Protein AF-A0A4U6VT86-F1 (afdb_monomer_lite)

Radius of gyration: 13.78 Å; chains: 1; bounding box: 35×18×38 Å

pLDDT: mean 84.75, std 13.8, range [43.69, 97.19]

Structure (mmCIF, N/CA/C/O backbone):
data_AF-A0A4U6VT86-F1
#
_entry.id   AF-A0A4U6VT86-F1
#
loop_
_atom_site.group_PDB
_atom_site.id
_atom_site.type_symbol
_atom_site.label_atom_id
_atom_site.label_alt_id
_atom_site.label_comp_id
_atom_site.label_asym_id
_atom_site.label_entity_id
_atom_site.label_seq_id
_atom_site.pdbx_PDB_ins_code
_atom_site.Cartn_x
_atom_site.Cartn_y
_atom_site.Cartn_z
_atom_site.occupancy
_atom_site.B_iso_or_equiv
_atom_site.auth_seq_id
_atom_site.auth_comp_id
_atom_site.auth_asym_id
_atom_site.auth_atom_id
_atom_site.pdbx_PDB_model_num
ATOM 1 N N . MET A 1 1 ? -17.908 -4.163 -2.494 1.00 67.81 1 MET A N 1
ATOM 2 C CA . MET A 1 1 ? -17.739 -3.886 -1.046 1.00 67.81 1 MET A CA 1
ATOM 3 C C . MET A 1 1 ? -16.718 -2.767 -0.944 1.00 67.81 1 MET A C 1
ATOM 5 O O . MET A 1 1 ? -15.565 -3.013 -1.255 1.00 67.81 1 MET A O 1
ATOM 9 N N . LYS A 1 2 ? -17.098 -1.548 -0.539 1.00 78.88 2 LYS A N 1
ATOM 10 C CA . LYS A 1 2 ? -16.228 -0.367 -0.727 1.00 78.88 2 LYS A CA 1
ATOM 11 C C . LYS A 1 2 ? -14.843 -0.447 -0.053 1.00 78.88 2 LYS A C 1
ATOM 13 O O . LYS A 1 2 ? -13.922 0.200 -0.525 1.00 78.88 2 LYS A O 1
ATOM 18 N N . GLY A 1 3 ? -14.689 -1.220 1.028 1.00 85.69 3 GLY A N 1
ATOM 19 C CA . GLY A 1 3 ? -13.385 -1.463 1.666 1.00 85.69 3 GLY A CA 1
ATOM 20 C C . GLY A 1 3 ? -12.451 -2.354 0.843 1.00 85.69 3 GLY A C 1
ATOM 21 O O . GLY A 1 3 ? -11.268 -2.052 0.715 1.00 85.69 3 GLY A O 1
ATOM 22 N N . PHE A 1 4 ? -13.001 -3.405 0.226 1.00 88.38 4 PHE A N 1
ATOM 23 C CA . PHE A 1 4 ? -12.265 -4.277 -0.691 1.00 88.38 4 PHE A CA 1
ATOM 24 C C . PHE A 1 4 ? -11.815 -3.512 -1.935 1.00 88.38 4 PHE A C 1
ATOM 26 O O . PHE A 1 4 ? -10.666 -3.633 -2.340 1.00 88.38 4 PHE A O 1
ATOM 33 N N . ASP A 1 5 ? -12.688 -2.664 -2.485 1.00 91.19 5 ASP A N 1
ATOM 34 C CA . ASP A 1 5 ? -12.36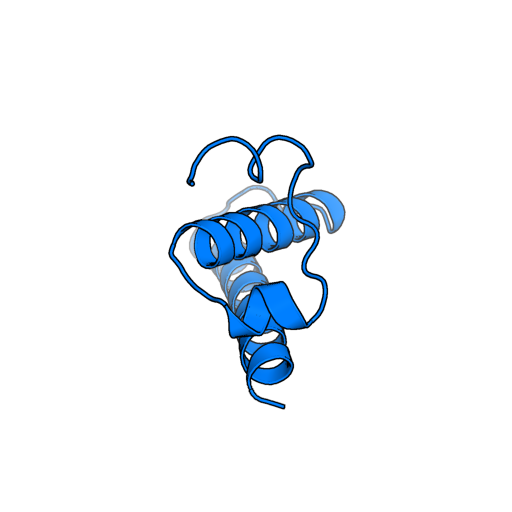6 -1.846 -3.657 1.00 91.19 5 ASP A CA 1
ATOM 35 C C . ASP A 1 5 ? -11.167 -0.916 -3.362 1.00 91.19 5 ASP A C 1
ATOM 37 O O . ASP A 1 5 ? -10.254 -0.795 -4.176 1.00 91.19 5 ASP A O 1
ATOM 41 N N . SER A 1 6 ? -11.104 -0.321 -2.162 1.00 90.31 6 SER A N 1
ATOM 42 C CA . SER A 1 6 ? -9.954 0.485 -1.718 1.00 90.31 6 SER A CA 1
ATOM 43 C C . SER A 1 6 ? -8.669 -0.332 -1.551 1.00 90.31 6 SER A C 1
ATOM 45 O O . SER A 1 6 ? -7.611 0.117 -1.988 1.00 90.31 6 SER A O 1
ATOM 47 N N . ALA A 1 7 ? -8.749 -1.527 -0.958 1.00 92.19 7 ALA A N 1
ATOM 48 C CA . ALA A 1 7 ? -7.600 -2.425 -0.828 1.00 92.19 7 ALA A CA 1
ATOM 49 C C . ALA A 1 7 ? -7.077 -2.873 -2.201 1.00 92.19 7 ALA A C 1
ATOM 51 O O . ALA A 1 7 ? -5.876 -2.822 -2.462 1.00 92.19 7 ALA A O 1
ATOM 52 N N . PHE A 1 8 ? -7.985 -3.253 -3.101 1.00 94.50 8 PHE A N 1
ATOM 53 C CA . PHE A 1 8 ? -7.662 -3.662 -4.462 1.00 94.50 8 PHE A CA 1
ATOM 54 C C . PHE A 1 8 ? -6.971 -2.538 -5.240 1.00 94.50 8 PHE A C 1
ATOM 56 O O . PHE A 1 8 ? -5.953 -2.774 -5.895 1.00 94.50 8 PHE A O 1
ATOM 63 N N . MET A 1 9 ? -7.478 -1.307 -5.125 1.00 95.19 9 MET A N 1
ATOM 64 C CA . MET A 1 9 ? -6.855 -0.131 -5.734 1.00 95.19 9 MET A CA 1
ATOM 65 C C . MET A 1 9 ? -5.457 0.135 -5.170 1.00 95.19 9 MET A C 1
ATOM 67 O O . MET A 1 9 ? -4.536 0.366 -5.950 1.00 95.19 9 MET A O 1
ATOM 71 N N . LEU A 1 10 ? -5.269 0.057 -3.848 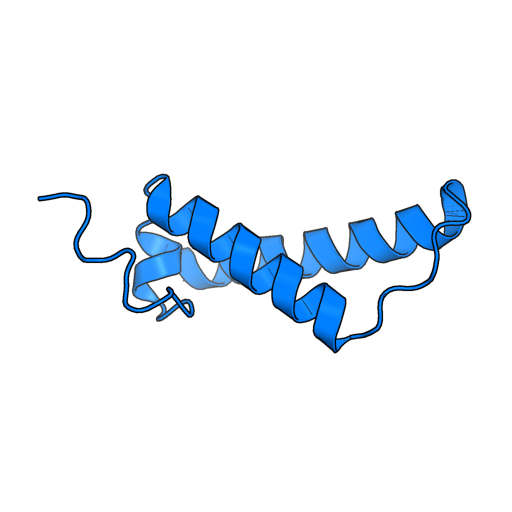1.00 94.56 10 LEU A N 1
ATOM 72 C CA . LEU A 1 10 ? -3.965 0.252 -3.205 1.00 94.56 10 LEU A CA 1
ATOM 73 C C . LEU A 1 10 ? -2.926 -0.769 -3.691 1.00 94.56 10 LEU A C 1
ATOM 75 O O . LEU A 1 10 ? -1.823 -0.392 -4.087 1.00 94.56 10 LEU A O 1
ATOM 79 N N . VAL A 1 11 ? -3.289 -2.054 -3.698 1.00 95.12 11 VAL A N 1
ATOM 80 C CA . VAL A 1 11 ? -2.409 -3.138 -4.160 1.00 95.12 11 VAL A CA 1
ATOM 81 C C . VAL A 1 11 ? -2.057 -2.948 -5.636 1.00 95.12 11 VAL A C 1
ATOM 83 O O . VAL A 1 11 ? -0.880 -2.953 -5.997 1.00 95.12 11 VAL A O 1
ATOM 86 N N . SER A 1 12 ? -3.064 -2.711 -6.483 1.00 97.19 12 SER A N 1
ATOM 87 C CA . SER A 1 12 ? -2.871 -2.497 -7.923 1.00 97.19 12 SER A CA 1
ATOM 88 C C . SER A 1 12 ? -1.968 -1.294 -8.201 1.00 97.19 12 SER A C 1
ATOM 90 O O . SER A 1 12 ? -1.060 -1.371 -9.031 1.00 97.19 12 SER A O 1
ATOM 92 N N . TRP A 1 13 ? -2.170 -0.199 -7.464 1.00 96.31 13 TRP A N 1
ATOM 93 C CA . TRP A 1 13 ? -1.361 1.012 -7.559 1.00 96.31 13 TRP A CA 1
ATOM 94 C C . TRP A 1 13 ? 0.104 0.769 -7.189 1.00 96.31 13 TRP A C 1
ATOM 96 O O . TRP A 1 13 ? 0.997 1.157 -7.943 1.00 96.31 13 TRP A O 1
ATOM 106 N N . LYS A 1 14 ? 0.376 0.098 -6.063 1.00 96.00 14 LYS A N 1
ATOM 107 C CA . LYS A 1 14 ? 1.750 -0.184 -5.613 1.00 96.00 14 LYS A CA 1
ATOM 108 C C . LYS A 1 14 ? 2.492 -1.103 -6.590 1.00 96.00 14 LYS A C 1
ATOM 110 O O . LYS A 1 14 ? 3.649 -0.832 -6.900 1.00 96.00 14 LYS A O 1
ATOM 115 N N . ILE A 1 15 ? 1.822 -2.114 -7.151 1.00 94.88 15 ILE A N 1
ATOM 116 C CA . ILE A 1 15 ? 2.400 -2.989 -8.189 1.00 94.88 15 ILE A CA 1
ATOM 117 C C . ILE A 1 15 ? 2.738 -2.194 -9.455 1.00 94.88 15 ILE A C 1
ATOM 119 O O . ILE A 1 15 ? 3.825 -2.345 -10.015 1.00 94.88 15 ILE A O 1
ATOM 123 N N . TRP A 1 16 ? 1.817 -1.345 -9.919 1.00 95.00 16 TRP A N 1
ATOM 124 C CA . TRP A 1 16 ? 2.056 -0.495 -11.086 1.00 95.00 16 TRP A CA 1
ATOM 125 C C . TRP A 1 16 ? 3.232 0.461 -10.855 1.00 95.00 16 TRP A C 1
ATOM 127 O O . TRP A 1 16 ? 4.110 0.574 -11.712 1.00 95.00 16 TRP A O 1
ATOM 137 N N . LYS A 1 17 ? 3.290 1.093 -9.676 1.00 93.06 17 LYS A N 1
ATOM 138 C CA . LYS A 1 17 ? 4.367 2.013 -9.300 1.00 93.06 17 LYS A CA 1
ATOM 139 C C . LYS A 1 17 ? 5.731 1.319 -9.294 1.00 93.06 17 LYS A C 1
ATOM 141 O O . LYS A 1 17 ? 6.649 1.822 -9.929 1.00 93.06 17 LYS A O 1
ATOM 146 N N . GLU A 1 18 ? 5.842 0.146 -8.672 1.00 94.06 18 GLU A N 1
ATOM 147 C CA . GLU A 1 18 ? 7.082 -0.646 -8.645 1.00 94.06 18 GLU A CA 1
ATOM 148 C C . GLU A 1 18 ? 7.565 -1.011 -10.059 1.00 94.06 18 GLU A C 1
ATOM 150 O O . GLU A 1 18 ? 8.749 -0.896 -10.380 1.00 94.06 18 GLU A O 1
ATOM 155 N N . ARG A 1 19 ? 6.646 -1.414 -10.949 1.00 89.81 19 ARG A N 1
ATOM 156 C CA . ARG A 1 19 ? 6.988 -1.709 -12.351 1.00 89.81 19 ARG A CA 1
ATOM 157 C C . ARG A 1 19 ? 7.509 -0.476 -13.082 1.00 89.81 19 ARG A C 1
ATOM 159 O O . ARG A 1 19 ? 8.463 -0.593 -13.845 1.00 89.81 19 ARG A O 1
ATOM 166 N N . ASN A 1 20 ? 6.915 0.688 -12.843 1.00 91.69 20 ASN A N 1
ATOM 167 C CA . ASN A 1 20 ? 7.387 1.934 -13.437 1.00 91.69 20 ASN A CA 1
ATOM 168 C C . ASN A 1 20 ? 8.738 2.375 -12.874 1.00 91.69 20 ASN A C 1
ATOM 170 O O . ASN A 1 20 ? 9.607 2.764 -13.646 1.00 91.69 20 ASN A O 1
ATOM 174 N N . GLU A 1 21 ? 8.960 2.273 -11.565 1.00 89.88 21 GLU A N 1
ATOM 175 C CA . GLU A 1 21 ? 10.256 2.604 -10.957 1.00 89.88 21 GLU A CA 1
ATOM 176 C C . GLU A 1 21 ? 11.386 1.749 -11.551 1.00 89.88 21 GLU A C 1
ATOM 178 O O . GLU A 1 21 ? 12.443 2.274 -11.902 1.00 89.88 21 GLU A O 1
ATOM 183 N N . ARG A 1 22 ? 11.146 0.457 -11.803 1.00 85.94 22 ARG A N 1
ATOM 184 C CA . ARG A 1 22 ? 12.122 -0.411 -12.490 1.00 85.94 22 ARG A CA 1
ATOM 185 C C . ARG A 1 22 ? 12.440 0.031 -13.910 1.00 85.94 22 ARG A C 1
ATOM 187 O O . ARG A 1 22 ? 13.593 -0.049 -14.325 1.00 85.94 22 ARG A O 1
ATOM 194 N N . VAL A 1 23 ? 11.425 0.454 -14.660 1.00 86.50 23 VAL A N 1
ATOM 195 C CA . VAL A 1 23 ? 11.577 0.843 -16.068 1.00 86.50 23 VAL A CA 1
ATOM 196 C C . VAL A 1 23 ? 12.243 2.215 -16.194 1.00 86.50 23 VAL A C 1
ATOM 198 O O . VAL A 1 23 ? 13.092 2.397 -17.063 1.00 86.50 23 VAL A O 1
ATOM 201 N N . PHE A 1 24 ? 11.892 3.169 -15.329 1.00 82.94 24 PHE A N 1
ATOM 202 C CA . PHE A 1 24 ? 12.272 4.574 -15.493 1.00 82.94 24 PHE A CA 1
ATOM 203 C C . PHE A 1 24 ? 13.384 5.056 -14.553 1.00 82.94 24 PHE A C 1
ATOM 205 O O . PHE A 1 24 ? 14.096 5.990 -14.912 1.00 82.94 24 PHE A O 1
ATOM 212 N N . ALA A 1 25 ? 13.567 4.451 -13.374 1.00 73.88 25 ALA A N 1
ATOM 213 C CA . ALA A 1 25 ? 14.427 5.009 -12.322 1.00 73.88 25 ALA A CA 1
ATOM 214 C C . ALA A 1 25 ? 15.730 4.227 -12.058 1.00 73.88 25 ALA A C 1
ATOM 216 O O . ALA A 1 25 ? 16.509 4.641 -11.201 1.00 73.88 25 ALA A O 1
ATOM 217 N N . ARG A 1 26 ? 15.996 3.109 -12.764 1.00 72.62 26 ARG A N 1
ATOM 218 C CA . ARG A 1 26 ? 17.118 2.173 -12.474 1.00 72.62 26 ARG A CA 1
ATOM 219 C C . ARG A 1 26 ? 17.218 1.780 -10.987 1.00 72.62 26 ARG A C 1
ATOM 221 O O . ARG A 1 26 ? 18.280 1.371 -10.520 1.00 72.62 26 ARG A O 1
ATOM 228 N N . SER A 1 27 ? 16.123 1.907 -10.240 1.00 74.31 27 SER A N 1
ATOM 229 C CA . SER A 1 27 ? 16.069 1.540 -8.831 1.00 74.31 27 SER A CA 1
ATOM 230 C C . SER A 1 27 ? 16.285 0.040 -8.687 1.00 74.31 27 SER A C 1
ATOM 232 O O . SER A 1 27 ? 15.880 -0.739 -9.557 1.00 74.31 27 SER A O 1
ATOM 234 N N . LEU A 1 28 ? 16.927 -0.367 -7.589 1.00 83.31 28 LEU A N 1
ATOM 235 C CA . LEU A 1 28 ? 17.075 -1.783 -7.295 1.00 83.31 28 LEU A CA 1
ATOM 236 C C . LEU A 1 28 ? 15.672 -2.415 -7.209 1.00 83.31 28 LEU A C 1
ATOM 238 O O . LEU A 1 28 ? 14.825 -1.886 -6.488 1.00 83.31 28 LEU A O 1
ATOM 242 N N . PRO A 1 29 ? 15.418 -3.519 -7.930 1.00 84.62 29 PRO A N 1
ATOM 243 C CA . PRO A 1 29 ? 14.222 -4.329 -7.771 1.00 84.62 29 PRO A CA 1
ATOM 244 C C . PRO A 1 29 ? 13.858 -4.572 -6.309 1.00 84.62 29 PRO A C 1
ATOM 246 O O . PRO A 1 29 ? 14.635 -5.211 -5.600 1.00 84.62 29 PRO A O 1
ATOM 249 N N . LYS A 1 30 ? 12.660 -4.165 -5.876 1.00 90.12 30 LYS A N 1
ATOM 250 C CA . LYS A 1 30 ? 12.127 -4.671 -4.608 1.00 90.12 30 LYS A CA 1
ATOM 251 C C . LYS A 1 30 ? 11.775 -6.145 -4.730 1.00 90.12 30 LYS A C 1
ATOM 253 O O . LYS A 1 30 ? 11.218 -6.594 -5.735 1.00 90.12 30 LYS A O 1
ATOM 258 N N . ASP A 1 31 ? 12.073 -6.932 -3.718 1.00 92.06 31 ASP A N 1
ATOM 259 C CA . ASP A 1 31 ? 11.486 -8.264 -3.659 1.00 92.06 31 ASP A CA 1
ATOM 260 C C . ASP A 1 31 ? 9.984 -8.178 -3.309 1.00 92.06 31 ASP A C 1
ATOM 262 O O . ASP A 1 31 ? 9.447 -7.128 -2.936 1.00 92.06 31 ASP A O 1
ATOM 266 N N . ALA A 1 32 ? 9.270 -9.294 -3.464 1.00 92.50 32 ALA A N 1
ATOM 267 C CA . ALA A 1 32 ? 7.836 -9.339 -3.190 1.00 92.50 32 ALA A CA 1
ATOM 268 C C . ALA A 1 32 ? 7.504 -9.032 -1.718 1.00 92.50 32 ALA A C 1
ATOM 270 O O . ALA A 1 32 ? 6.442 -8.479 -1.434 1.00 92.50 32 ALA A O 1
ATOM 271 N N . SER A 1 33 ? 8.403 -9.365 -0.787 1.00 94.19 33 SER A N 1
ATOM 272 C CA . SER A 1 33 ? 8.208 -9.116 0.642 1.00 94.19 33 SER A CA 1
ATOM 273 C C . SER A 1 33 ? 8.332 -7.631 0.976 1.00 94.19 33 SER A C 1
ATOM 275 O O . SER A 1 33 ? 7.491 -7.102 1.697 1.00 94.19 33 SER A O 1
ATOM 277 N N . GLN A 1 34 ? 9.298 -6.936 0.377 1.00 94.75 34 GLN A N 1
ATOM 278 C CA . GLN A 1 34 ? 9.492 -5.494 0.511 1.00 94.75 34 GLN A CA 1
ATOM 279 C C . GLN A 1 34 ? 8.286 -4.731 -0.041 1.00 94.75 34 GLN A C 1
ATOM 281 O O . GLN A 1 34 ? 7.737 -3.866 0.640 1.00 94.75 34 GLN A O 1
ATOM 286 N N . LEU A 1 35 ? 7.807 -5.108 -1.232 1.00 95.38 35 LEU A N 1
ATOM 287 C CA . LEU A 1 35 ? 6.609 -4.505 -1.817 1.00 95.38 35 LEU A CA 1
ATOM 288 C C . LEU A 1 35 ? 5.359 -4.761 -0.958 1.00 95.38 35 LEU A C 1
ATOM 290 O O . LEU A 1 35 ? 4.539 -3.862 -0.773 1.00 95.38 35 LEU A O 1
ATOM 294 N N . LEU A 1 36 ? 5.214 -5.971 -0.409 1.00 94.38 36 LEU A N 1
ATOM 295 C CA . LEU A 1 36 ? 4.112 -6.306 0.494 1.00 94.38 36 LEU A CA 1
ATOM 296 C C . LEU A 1 36 ? 4.157 -5.472 1.782 1.00 94.38 36 LEU A C 1
ATOM 298 O O . LEU A 1 36 ? 3.117 -4.973 2.210 1.00 94.38 36 LEU A O 1
ATOM 302 N N . GLN A 1 37 ? 5.338 -5.282 2.376 1.00 94.31 37 GLN A N 1
ATOM 303 C CA . GLN A 1 37 ? 5.502 -4.424 3.552 1.00 94.31 37 GLN A CA 1
ATOM 304 C C . GLN A 1 37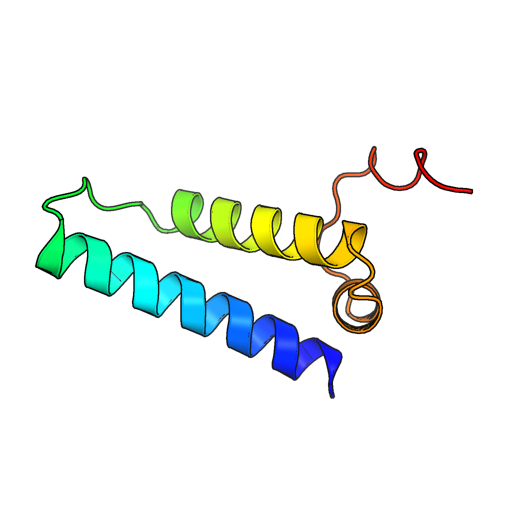 ? 5.114 -2.973 3.246 1.00 94.31 37 GLN A C 1
ATOM 306 O O . GLN A 1 37 ? 4.359 -2.378 4.011 1.00 94.31 37 GLN A O 1
ATOM 311 N N . GLU A 1 38 ? 5.531 -2.424 2.101 1.00 94.81 38 GLU A N 1
ATOM 312 C CA . GLU A 1 38 ? 5.133 -1.072 1.682 1.00 94.81 38 GLU A CA 1
ATOM 313 C C . GLU A 1 38 ? 3.621 -0.936 1.464 1.00 94.81 38 GLU A C 1
ATOM 315 O O . GLU A 1 38 ? 3.035 0.095 1.799 1.00 94.81 38 GLU A O 1
ATOM 320 N N . ILE A 1 39 ? 2.972 -1.960 0.899 1.00 95.25 39 ILE A N 1
ATOM 321 C CA . ILE A 1 39 ? 1.512 -2.000 0.750 1.00 95.25 39 ILE A CA 1
ATOM 322 C C . ILE A 1 39 ? 0.855 -1.951 2.130 1.00 95.25 39 ILE A C 1
ATOM 324 O O . ILE A 1 39 ? -0.008 -1.102 2.354 1.00 95.25 39 ILE A O 1
ATOM 328 N N . ILE A 1 40 ? 1.274 -2.830 3.047 1.00 93.88 40 ILE A N 1
ATOM 329 C CA . ILE A 1 40 ? 0.733 -2.925 4.410 1.00 93.88 40 ILE A CA 1
ATOM 330 C C . ILE A 1 40 ? 0.871 -1.587 5.136 1.00 93.88 40 ILE A C 1
ATOM 332 O O . ILE A 1 40 ? -0.134 -1.072 5.628 1.00 93.88 40 ILE A O 1
ATOM 336 N N . GLN A 1 41 ? 2.071 -1.005 5.148 1.00 94.06 41 GLN A N 1
ATOM 337 C CA . GLN A 1 41 ? 2.360 0.273 5.805 1.00 94.06 41 GLN A CA 1
ATOM 338 C C . GLN A 1 41 ? 1.526 1.425 5.233 1.00 94.06 41 GLN A C 1
ATOM 340 O O . GLN A 1 41 ? 0.976 2.227 5.985 1.00 94.06 41 GLN A O 1
ATOM 345 N N . GLU A 1 42 ? 1.358 1.488 3.911 1.00 95.06 42 GLU A N 1
ATOM 346 C CA . GLU A 1 42 ? 0.508 2.502 3.282 1.00 95.06 42 GLU A CA 1
ATOM 347 C C . GLU A 1 42 ? -0.955 2.355 3.721 1.00 95.06 42 GLU A C 1
ATOM 349 O O . GLU A 1 42 ? -1.597 3.329 4.114 1.00 95.06 42 GLU A O 1
ATOM 354 N N . GLY A 1 43 ? -1.486 1.130 3.723 1.00 93.38 43 GLY A N 1
ATOM 355 C CA . GLY A 1 43 ? -2.857 0.897 4.172 1.00 93.38 43 GLY A CA 1
ATOM 356 C C . GLY A 1 43 ? -3.050 1.172 5.667 1.00 93.38 43 GLY A C 1
ATOM 357 O O . GLY A 1 43 ? -4.116 1.639 6.068 1.00 93.38 43 GLY A O 1
ATOM 358 N N . GLN A 1 44 ? -2.016 0.970 6.490 1.00 91.81 44 GLN A N 1
ATOM 359 C CA . GLN A 1 44 ? -2.017 1.372 7.901 1.00 91.81 44 GLN A CA 1
ATOM 360 C C . GLN A 1 44 ? -2.113 2.890 8.041 1.00 91.81 44 GLN A C 1
ATOM 362 O O . GLN A 1 44 ? -2.944 3.376 8.808 1.00 91.81 44 GLN A O 1
ATOM 367 N N . LEU A 1 45 ? -1.331 3.638 7.257 1.00 92.56 45 LEU A N 1
ATOM 368 C CA . LEU A 1 45 ? -1.382 5.098 7.233 1.00 92.56 45 LEU A CA 1
ATOM 369 C C . LEU A 1 45 ? -2.761 5.604 6.796 1.00 92.56 45 LEU A C 1
ATOM 371 O O . LEU A 1 45 ? -3.292 6.549 7.380 1.00 92.56 45 LEU A O 1
ATOM 375 N N . TRP A 1 46 ? -3.385 4.950 5.816 1.00 92.69 46 TRP A N 1
ATOM 376 C CA . TRP A 1 46 ? -4.745 5.282 5.389 1.00 92.69 46 TRP A CA 1
ATOM 377 C C . TRP A 1 46 ? -5.757 5.018 6.502 1.00 92.69 46 TRP A C 1
ATOM 379 O O . TRP A 1 46 ? -6.630 5.851 6.743 1.00 92.69 46 TRP A O 1
ATOM 389 N N . CYS A 1 47 ? -5.638 3.890 7.210 1.00 91.06 47 CYS A N 1
ATOM 390 C CA . CYS A 1 47 ? -6.488 3.581 8.360 1.00 91.06 47 CYS A CA 1
ATOM 391 C C . CYS A 1 47 ? -6.327 4.627 9.473 1.00 91.06 47 CYS A C 1
ATOM 393 O O . CYS A 1 47 ? -7.337 5.155 9.937 1.00 91.06 47 CYS A O 1
ATOM 395 N N . ALA A 1 48 ? -5.086 4.981 9.828 1.00 88.88 48 ALA A N 1
ATOM 396 C CA . ALA A 1 48 ? -4.775 6.032 10.801 1.00 88.88 48 ALA A CA 1
ATOM 397 C C . ALA A 1 48 ? -5.317 7.407 10.369 1.00 88.88 48 ALA A C 1
ATOM 399 O O . ALA A 1 48 ? -5.781 8.185 11.194 1.00 88.88 48 ALA A O 1
ATOM 400 N N . SER A 1 49 ? -5.357 7.669 9.061 1.00 90.81 49 SER A N 1
ATOM 401 C CA . SER A 1 49 ? -5.929 8.887 8.470 1.00 90.81 49 SER A CA 1
ATOM 402 C C . SER A 1 49 ? -7.459 8.841 8.314 1.00 90.81 49 SER A C 1
ATOM 404 O O . SER A 1 49 ? -8.050 9.726 7.696 1.00 90.81 49 SER A O 1
ATOM 406 N N . GLY A 1 50 ? -8.133 7.814 8.846 1.00 88.88 50 GLY A N 1
ATOM 407 C CA . GLY A 1 50 ? -9.594 7.724 8.867 1.00 88.88 50 GLY A CA 1
ATOM 408 C C . GLY A 1 50 ? -10.229 6.903 7.740 1.00 88.88 50 GLY A C 1
ATOM 409 O O . GLY A 1 50 ? -11.444 6.994 7.537 1.00 88.88 50 GLY A O 1
ATOM 410 N N . ALA A 1 51 ? -9.478 6.056 7.026 1.00 89.81 51 ALA A N 1
ATOM 411 C CA . ALA A 1 51 ? -10.022 5.101 6.052 1.00 89.81 51 ALA A CA 1
ATOM 412 C C . ALA A 1 51 ? -10.781 3.938 6.731 1.00 89.81 51 ALA A C 1
ATOM 414 O O . ALA A 1 51 ? -10.424 2.765 6.618 1.00 89.81 51 ALA A O 1
ATOM 415 N N . LYS A 1 52 ? -11.894 4.254 7.405 1.00 86.12 52 LYS A N 1
ATOM 416 C CA . LYS A 1 52 ? -12.710 3.327 8.216 1.00 86.12 52 LYS A CA 1
ATOM 417 C C . LYS A 1 52 ? -13.156 2.074 7.458 1.00 86.12 52 LYS A C 1
ATOM 419 O O . LYS A 1 52 ? -13.294 1.011 8.045 1.00 86.12 52 LYS A O 1
ATOM 424 N N . ARG A 1 53 ? -13.381 2.186 6.144 1.00 87.12 53 ARG A N 1
ATOM 425 C CA . ARG A 1 53 ? -13.812 1.063 5.292 1.00 87.12 53 ARG A CA 1
ATOM 426 C C . ARG A 1 53 ? -12.693 0.060 5.013 1.00 87.12 53 ARG A C 1
ATOM 428 O O . ARG A 1 53 ? -12.999 -1.111 4.829 1.00 87.12 53 ARG A O 1
ATOM 435 N N . LEU A 1 54 ? -11.441 0.514 4.971 1.00 87.06 54 LEU A N 1
ATOM 436 C CA . LEU A 1 54 ? -10.272 -0.354 4.829 1.00 87.06 54 LEU A CA 1
ATOM 437 C C . LEU A 1 54 ? -9.980 -1.061 6.159 1.00 87.06 54 LEU A C 1
ATOM 439 O O . LEU A 1 54 ? -9.782 -2.270 6.186 1.00 87.06 54 LEU A O 1
ATOM 443 N N . ALA A 1 55 ? -10.075 -0.333 7.275 1.00 86.88 55 ALA A N 1
ATOM 444 C CA . ALA A 1 55 ? -9.970 -0.920 8.610 1.00 86.88 55 ALA A CA 1
ATOM 445 C C . ALA A 1 55 ? -11.060 -1.981 8.864 1.00 86.88 55 ALA A C 1
ATOM 447 O O . ALA A 1 55 ? -10.771 -3.060 9.373 1.00 86.88 55 ALA A O 1
ATOM 448 N N . ALA A 1 56 ? -12.301 -1.719 8.435 1.00 88.19 56 ALA A N 1
ATOM 449 C CA . ALA A 1 56 ? -13.441 -2.616 8.639 1.00 88.19 56 ALA A CA 1
ATOM 450 C C . ALA A 1 56 ? -13.320 -3.988 7.950 1.00 88.19 56 ALA A C 1
ATOM 452 O O . ALA A 1 56 ? -14.055 -4.901 8.316 1.00 88.19 56 ALA A O 1
ATOM 453 N N . ILE A 1 57 ? -12.426 -4.150 6.966 1.00 88.62 57 ILE A N 1
ATOM 454 C CA . ILE A 1 57 ? -12.166 -5.453 6.327 1.00 88.62 57 ILE A CA 1
ATOM 455 C C . ILE A 1 57 ? -10.990 -6.211 6.965 1.00 88.62 5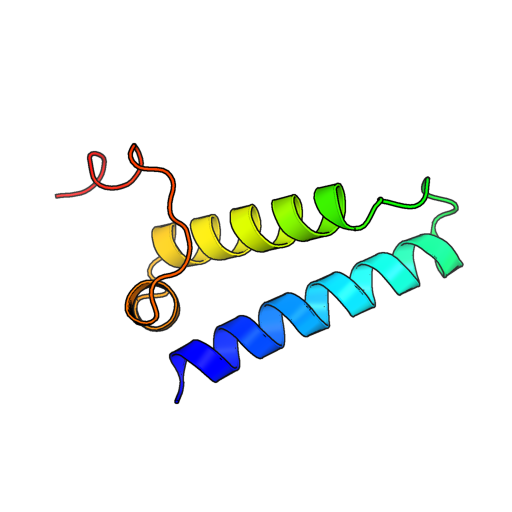7 ILE A C 1
ATOM 457 O O . ILE A 1 57 ? -10.576 -7.236 6.435 1.00 88.62 57 ILE A O 1
ATOM 461 N N . GLY A 1 58 ? -10.454 -5.718 8.087 1.00 86.69 58 GLY A N 1
ATOM 462 C CA . GLY A 1 58 ? -9.381 -6.377 8.830 1.00 86.69 58 GLY A CA 1
ATOM 463 C C . GLY A 1 58 ? -7.984 -6.113 8.272 1.00 86.69 58 GLY A C 1
ATOM 464 O O . GLY A 1 58 ? -7.144 -7.010 8.306 1.00 86.69 58 GLY A O 1
ATOM 465 N N . TRP A 1 59 ? -7.723 -4.908 7.741 1.00 90.69 59 TRP A N 1
ATOM 466 C CA . TRP A 1 59 ? -6.364 -4.532 7.336 1.00 90.69 59 TRP A CA 1
ATOM 467 C C . TRP A 1 59 ? -5.380 -4.760 8.499 1.00 90.69 59 TRP A C 1
ATOM 469 O O . TRP A 1 59 ? -5.720 -4.422 9.634 1.00 90.69 59 TRP A O 1
ATOM 479 N N . PRO A 1 60 ? -4.180 -5.319 8.262 1.00 85.38 60 PRO A N 1
ATOM 480 C CA . PRO A 1 60 ? -3.212 -5.563 9.326 1.00 85.38 60 PRO A CA 1
ATOM 481 C C . PRO A 1 60 ? -2.696 -4.230 9.881 1.00 85.38 60 PRO A C 1
ATOM 483 O O . PRO A 1 60 ? -1.841 -3.584 9.277 1.00 85.38 60 PRO A O 1
ATOM 486 N N . ILE A 1 61 ? -3.235 -3.804 11.025 1.00 71.00 61 ILE A N 1
ATOM 487 C CA . ILE A 1 61 ? -2.803 -2.617 11.773 1.00 71.00 61 ILE A CA 1
ATOM 488 C C . ILE A 1 61 ? -1.820 -3.077 12.864 1.00 71.00 61 ILE A C 1
ATOM 490 O O . ILE A 1 61 ? -2.090 -4.093 13.508 1.00 71.00 61 ILE A O 1
ATOM 494 N N . PRO A 1 62 ? -0.683 -2.389 13.091 1.00 68.38 62 PRO A N 1
ATOM 495 C CA . PRO A 1 62 ? 0.219 -2.738 14.178 1.00 68.38 62 PRO A CA 1
ATOM 496 C C . PRO A 1 62 ? -0.522 -2.538 15.498 1.00 68.38 62 PRO A C 1
ATOM 498 O O . PRO A 1 62 ? -1.170 -1.508 15.695 1.00 68.38 62 PRO A O 1
ATOM 501 N N . SER A 1 63 ? -0.393 -3.494 16.413 1.00 58.16 63 SER A N 1
ATOM 502 C CA . SER A 1 63 ? -1.122 -3.531 17.686 1.00 58.16 63 SER A CA 1
ATOM 503 C C . SER A 1 63 ? -0.981 -2.258 18.535 1.00 58.16 63 SER A C 1
ATOM 505 O O . SER A 1 63 ? -1.828 -2.015 19.378 1.00 58.16 63 SER A O 1
ATOM 507 N N . GLY A 1 64 ? 0.051 -1.435 18.300 1.00 55.91 64 GLY A N 1
ATOM 508 C CA . GLY A 1 64 ? 0.314 -0.195 19.041 1.00 55.91 64 GLY A CA 1
ATOM 509 C C . GLY A 1 64 ? -0.337 1.085 18.494 1.00 55.91 64 GLY A C 1
ATOM 510 O O . GLY A 1 64 ? -0.131 2.145 19.074 1.00 55.91 64 GLY A O 1
ATOM 511 N N . VAL A 1 65 ? -1.090 1.037 17.385 1.00 53.66 65 VAL A N 1
ATOM 512 C CA . VAL A 1 65 ? -1.773 2.232 16.826 1.00 53.66 65 VAL A CA 1
ATOM 513 C C . VAL A 1 65 ? -3.174 2.436 17.423 1.00 53.66 65 VAL A C 1
ATOM 515 O O . VAL A 1 65 ? -3.691 3.550 17.411 1.00 53.66 65 VAL A O 1
ATOM 518 N N . LEU A 1 66 ? -3.784 1.391 17.993 1.00 53.81 66 LEU A N 1
ATOM 519 C CA . LEU A 1 66 ? -5.114 1.480 18.612 1.00 53.81 66 LEU A CA 1
ATOM 520 C C . LEU A 1 66 ? -5.119 2.249 19.948 1.00 53.81 66 LEU A C 1
ATOM 522 O O . LEU A 1 66 ? -6.185 2.669 20.386 1.00 53.81 66 LEU A O 1
ATOM 526 N N . ASP A 1 67 ? -3.948 2.492 20.547 1.00 48.34 67 ASP A N 1
ATOM 527 C CA . ASP A 1 67 ? -3.811 3.181 21.839 1.00 48.34 67 ASP A CA 1
ATOM 528 C C . ASP A 1 67 ? -3.638 4.710 21.724 1.00 48.34 67 ASP A C 1
ATOM 530 O O . ASP A 1 67 ? -3.548 5.391 22.743 1.00 48.34 67 ASP A O 1
ATOM 534 N N . GLN A 1 68 ? -3.567 5.280 20.511 1.00 48.75 68 GLN A N 1
ATOM 535 C CA . GLN A 1 68 ? -3.202 6.698 20.328 1.00 48.75 68 GLN A CA 1
ATOM 536 C C . GLN A 1 68 ? -4.345 7.664 19.999 1.00 48.75 68 GLN A C 1
ATOM 538 O O . GLN A 1 68 ? -4.083 8.858 19.918 1.00 48.75 68 GLN A O 1
ATOM 543 N N . HIS A 1 69 ? -5.599 7.223 19.870 1.00 43.69 69 HIS A N 1
ATOM 544 C CA . HIS A 1 69 ? -6.721 8.158 19.712 1.00 43.69 69 HIS A CA 1
ATOM 545 C C . HIS A 1 69 ? -8.047 7.598 20.255 1.00 43.69 69 HIS A C 1
ATOM 547 O O . HIS A 1 69 ? -8.825 6.996 19.512 1.00 43.69 69 HIS A O 1
ATOM 553 N N . PHE A 1 70 ? -8.310 7.884 21.534 1.00 47.50 70 PHE A N 1
ATOM 554 C CA . PHE A 1 70 ? -9.643 8.1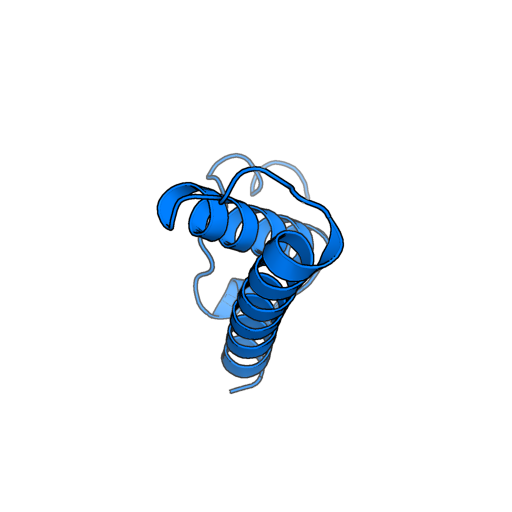82 22.073 1.00 47.50 70 PHE A CA 1
ATOM 555 C C . PHE A 1 70 ? -9.594 9.541 22.770 1.00 47.50 70 PHE A C 1
ATOM 557 O O . PHE A 1 70 ? -8.607 9.780 23.501 1.00 47.50 70 PHE A O 1
#

Foldseek 3Di:
DVLVVVLVCLLVVLVVVLVVCVVPVVDDRDDPVRSVVVSLVVLLVVVLVPPVSVVVVPRDHPPPSVPPDD

Sequence (70 aa):
MKGFDSAFMLVSWKIWKERNERVFARSLPKDASQLLQEIIQEGQLWCASGAKRLAAIGWPIPSGVLDQHF

Secondary structure (DSSP, 8-state):
-H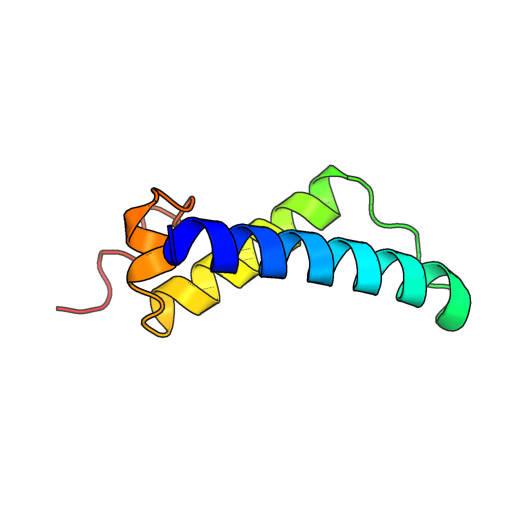HHHHHHHHHHHHHHHHHHHHHHS------HHHHHHHHHHHHHHHHHTT-HHHHTTT----TTSTTS--

Organism: Setaria viridis (NCBI:txid4556)